Protein AF-A0AAV3Z4Q6-F1 (afdb_monomer_lite)

pLDDT: mean 83.74, std 14.95, range [44.88, 98.69]

Radius of gyration: 47.59 Å; chains: 1; bounding box: 99×30×130 Å

Foldseek 3Di:
DPPVVVVVPPDPPPPPDDDWDADPVRDTDDDPVVVVVVVVVVVVVVVPPPCVDDPPPPPPPPDPPPPPVVVVVVVVVVVVVVVVVVVVVVVVVVVVVVVVVVVVVVVVVVVVVVVVVVVVVVVVVVVVVVVVVVVVVVVVVVVVVVVVVVVVVVVVD

Organism: NCBI:txid259542

Structure (mmCIF, N/CA/C/O backbone):
data_AF-A0AAV3Z4Q6-F1
#
_entry.id   AF-A0AAV3Z4Q6-F1
#
loop_
_atom_site.group_PDB
_atom_site.id
_atom_site.type_symbol
_atom_site.label_atom_id
_atom_site.label_alt_id
_atom_site.label_comp_id
_atom_site.label_asym_id
_atom_site.label_entity_id
_atom_site.label_seq_id
_atom_site.pdbx_PDB_ins_code
_atom_site.Cartn_x
_atom_site.Cartn_y
_atom_site.Cartn_z
_atom_site.occupancy
_atom_site.B_iso_or_equiv
_atom_site.auth_seq_id
_atom_site.auth_comp_id
_atom_site.auth_asym_id
_atom_site.auth_atom_id
_atom_site.pdbx_PDB_model_num
ATOM 1 N N . MET A 1 1 ? -4.226 6.496 27.255 1.00 44.88 1 MET A N 1
ATOM 2 C CA . MET A 1 1 ? -5.488 7.172 27.651 1.00 44.88 1 MET A CA 1
ATOM 3 C C . MET A 1 1 ? -5.485 7.385 29.172 1.00 44.88 1 MET A C 1
ATOM 5 O O . MET A 1 1 ? -6.226 6.720 29.873 1.00 44.88 1 MET A O 1
ATOM 9 N N . HIS A 1 2 ? -4.661 8.304 29.694 1.00 45.59 2 HIS A N 1
ATOM 10 C CA . HIS A 1 2 ? -4.608 8.593 31.146 1.00 45.59 2 HIS A CA 1
ATOM 11 C C . HIS A 1 2 ? -4.592 10.096 31.484 1.00 45.59 2 HIS A C 1
ATOM 13 O O . HIS A 1 2 ? -4.491 10.463 32.646 1.00 45.59 2 HIS A O 1
ATOM 19 N N . ALA A 1 3 ? -4.757 10.982 30.493 1.00 53.03 3 ALA A N 1
ATOM 20 C CA . ALA A 1 3 ? -4.697 12.432 30.706 1.00 53.03 3 ALA A CA 1
ATOM 21 C C . ALA A 1 3 ? -5.861 12.984 31.557 1.00 53.03 3 ALA A C 1
ATOM 23 O O . ALA A 1 3 ? -5.697 13.962 32.265 1.00 53.03 3 ALA A O 1
ATOM 24 N N . LYS A 1 4 ? -7.023 12.319 31.559 1.00 60.81 4 LYS A N 1
ATOM 25 C CA . LYS A 1 4 ? -8.266 12.864 32.138 1.00 60.81 4 LYS A CA 1
ATOM 26 C C . LYS A 1 4 ? -8.412 12.725 33.653 1.00 60.81 4 LYS A C 1
ATOM 28 O O . LYS A 1 4 ? -9.366 13.252 34.205 1.00 60.81 4 LYS A O 1
ATOM 33 N N . ILE A 1 5 ? -7.522 11.983 34.309 1.00 57.28 5 ILE A N 1
ATOM 34 C CA . ILE A 1 5 ? -7.554 11.827 35.772 1.00 57.28 5 ILE A CA 1
ATOM 35 C C . ILE A 1 5 ? -6.748 12.954 36.443 1.00 57.28 5 ILE A C 1
ATOM 37 O O . ILE A 1 5 ? -7.100 13.375 37.539 1.00 57.28 5 ILE A O 1
ATOM 41 N N . LYS A 1 6 ? -5.730 13.506 35.761 1.00 52.38 6 LYS A N 1
ATOM 42 C CA . LYS A 1 6 ? -4.882 14.595 36.283 1.00 52.38 6 LYS A CA 1
ATOM 43 C C . LYS A 1 6 ? -5.630 15.922 36.443 1.00 52.38 6 LYS A C 1
ATOM 45 O O . LYS A 1 6 ? -5.380 16.633 37.408 1.00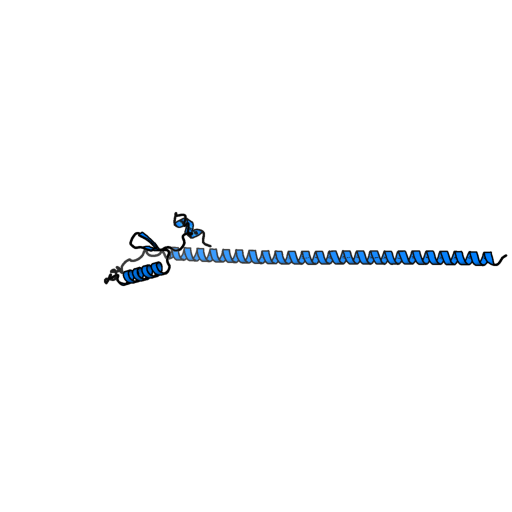 52.38 6 LYS A O 1
ATOM 50 N N . ASP A 1 7 ? -6.569 16.216 35.548 1.00 59.53 7 ASP A N 1
ATOM 51 C CA . ASP A 1 7 ? -7.263 17.512 35.529 1.00 59.53 7 ASP A CA 1
ATOM 52 C C . ASP A 1 7 ? -8.321 17.651 36.637 1.00 59.53 7 ASP A C 1
ATOM 54 O O . ASP A 1 7 ? -8.686 18.759 37.010 1.00 59.53 7 ASP A O 1
ATOM 58 N N . VAL A 1 8 ? -8.809 16.535 37.190 1.00 61.84 8 VAL A N 1
ATOM 59 C CA . VAL A 1 8 ? -9.874 16.546 38.209 1.00 61.84 8 VAL A CA 1
ATOM 60 C C . VAL A 1 8 ? -9.311 16.691 39.627 1.00 61.84 8 VAL A C 1
ATOM 62 O O . VAL A 1 8 ? -10.024 17.130 40.521 1.00 61.84 8 VAL A O 1
ATOM 65 N N . SER A 1 9 ? -8.038 16.348 39.863 1.00 56.72 9 SER A N 1
ATOM 66 C CA . SER A 1 9 ? -7.495 16.291 41.228 1.00 56.72 9 SER A CA 1
ATOM 67 C C . SER A 1 9 ? -6.763 17.554 41.690 1.00 56.72 9 SER A C 1
ATOM 69 O O . SER A 1 9 ? -6.312 17.571 42.834 1.00 56.72 9 SER A O 1
ATOM 71 N N . GLY A 1 10 ? -6.590 18.577 40.836 1.00 57.25 10 GLY A N 1
ATOM 72 C CA . GLY A 1 10 ? -5.994 19.893 41.160 1.00 57.25 10 GLY A CA 1
ATOM 73 C C . GLY A 1 10 ? -4.554 19.891 41.706 1.00 57.25 10 GLY A C 1
ATOM 74 O O . GLY A 1 10 ? -3.921 20.934 41.827 1.00 57.25 10 GLY A O 1
ATOM 75 N N . LYS A 1 11 ? -4.001 18.722 42.023 1.00 62.75 11 LYS A N 1
ATOM 76 C CA . LYS A 1 11 ? -2.681 18.522 42.608 1.00 62.75 11 LYS A CA 1
ATOM 77 C C . LYS A 1 11 ? -1.776 17.937 41.539 1.00 62.75 11 LYS A C 1
ATOM 79 O O . LYS A 1 11 ? -2.085 16.897 40.960 1.00 62.75 11 LYS A O 1
ATOM 84 N N . LYS A 1 12 ? -0.625 18.574 41.305 1.00 57.12 12 LYS A N 1
ATOM 85 C CA . LYS A 1 12 ? 0.486 17.960 40.569 1.00 57.12 12 LYS A CA 1
ATOM 86 C C . LYS A 1 12 ? 0.902 16.706 41.339 1.00 57.12 12 LYS A C 1
ATOM 88 O O . LYS A 1 12 ? 1.686 16.792 42.278 1.00 57.12 12 LYS A O 1
ATOM 93 N N . ILE A 1 13 ? 0.364 15.545 40.969 1.00 56.25 13 ILE A N 1
ATOM 94 C CA . ILE A 1 13 ? 0.823 14.264 41.498 1.00 56.25 13 ILE A CA 1
ATOM 95 C C . ILE A 1 13 ? 2.214 14.029 40.904 1.00 56.25 13 ILE A C 1
ATOM 97 O O . ILE A 1 13 ? 2.369 13.447 39.829 1.00 56.25 13 ILE A O 1
ATOM 101 N N . LYS A 1 14 ? 3.238 14.539 41.589 1.00 55.91 14 LYS A N 1
ATOM 102 C CA . LYS A 1 14 ? 4.615 14.078 41.446 1.00 55.91 14 LYS A CA 1
ATOM 103 C C . LYS A 1 14 ? 4.683 12.691 42.094 1.00 55.91 14 LYS A C 1
ATOM 105 O O . LYS A 1 14 ? 5.191 12.544 43.195 1.00 55.91 14 LYS A O 1
ATOM 110 N N . CYS A 1 15 ? 4.128 11.671 41.440 1.00 47.66 15 CYS A N 1
ATOM 111 C CA . CYS A 1 15 ? 4.417 10.283 41.802 1.00 47.66 15 CYS A CA 1
ATOM 112 C C . CYS A 1 15 ? 5.806 9.937 41.262 1.00 47.66 15 CYS A C 1
ATOM 114 O O . CYS A 1 15 ? 5.949 9.279 40.240 1.00 47.66 15 CYS A O 1
ATOM 116 N N . SER A 1 16 ? 6.814 10.459 41.950 1.00 46.66 16 SER A N 1
ATOM 117 C CA . SER A 1 16 ? 8.169 9.920 41.968 1.00 46.66 16 SER A CA 1
ATOM 118 C C . SER A 1 16 ? 8.639 9.888 43.421 1.00 46.66 16 SER A C 1
ATOM 120 O O . SER A 1 16 ? 9.728 10.346 43.746 1.00 46.66 16 SER A O 1
ATOM 122 N N . SER A 1 17 ? 7.771 9.428 44.323 1.00 55.22 17 SER A N 1
ATOM 123 C CA . SER A 1 17 ? 8.200 9.013 45.651 1.00 55.22 17 SER A CA 1
ATOM 124 C C . SER A 1 17 ? 8.366 7.493 45.630 1.00 55.22 17 SER A C 1
ATOM 126 O O . SER A 1 17 ? 7.403 6.812 45.258 1.00 55.22 17 SER A O 1
ATOM 128 N N . PRO A 1 18 ? 9.531 6.944 46.012 1.00 58.16 18 PRO A N 1
ATOM 129 C CA . PRO A 1 18 ? 9.628 5.524 46.333 1.00 58.16 18 PRO A CA 1
ATOM 130 C C . PRO A 1 18 ? 8.564 5.191 47.389 1.00 58.16 18 PRO A C 1
ATOM 132 O O . PRO A 1 18 ? 8.213 6.049 48.198 1.00 58.16 18 PRO A O 1
ATOM 135 N N . GLY A 1 19 ? 7.968 4.000 47.314 1.00 63.66 19 GLY A N 1
ATOM 136 C CA . GLY A 1 19 ? 6.844 3.600 48.163 1.00 63.66 19 GLY A CA 1
ATOM 137 C C . GLY A 1 19 ? 7.229 3.506 49.638 1.00 63.66 19 GLY A C 1
ATOM 138 O O . GLY A 1 19 ? 7.529 2.419 50.114 1.00 63.66 19 GLY A O 1
ATOM 139 N N . TYR A 1 20 ? 7.220 4.636 50.343 1.00 75.06 20 TYR A N 1
ATOM 140 C CA . TYR A 1 20 ? 7.400 4.712 51.788 1.00 75.06 20 TYR A CA 1
ATOM 141 C C . TYR A 1 20 ? 6.041 4.685 52.492 1.00 75.06 20 TYR A C 1
ATOM 143 O O . TYR A 1 20 ? 5.039 5.196 51.982 1.00 75.06 20 TYR A O 1
ATOM 151 N N . ILE A 1 21 ? 6.010 4.103 53.687 1.00 81.56 21 ILE A N 1
ATOM 152 C CA . ILE A 1 21 ? 4.844 4.109 54.577 1.00 81.56 21 ILE A CA 1
ATOM 153 C C . ILE A 1 21 ? 5.205 4.925 55.815 1.00 81.56 21 ILE A C 1
ATOM 155 O O . ILE A 1 21 ? 6.336 4.872 56.283 1.00 81.56 21 ILE A O 1
ATOM 159 N N . LYS A 1 22 ? 4.267 5.714 56.346 1.00 86.50 22 LYS A N 1
ATOM 160 C CA . LYS A 1 22 ? 4.493 6.450 57.596 1.00 86.50 22 LYS A CA 1
ATOM 161 C C . LYS A 1 22 ? 4.221 5.557 58.809 1.00 86.50 22 LYS A C 1
ATOM 163 O O . LYS A 1 22 ? 3.179 4.895 58.871 1.00 86.50 22 LYS A O 1
ATOM 168 N N . SER A 1 23 ? 5.136 5.575 59.773 1.00 85.56 23 SER A N 1
ATOM 169 C CA . SER A 1 23 ? 4.924 5.015 61.107 1.00 85.56 23 SER A CA 1
ATOM 170 C C . SER A 1 23 ? 3.828 5.787 61.856 1.00 85.56 23 SER A C 1
ATOM 172 O O . SER A 1 23 ? 3.386 6.854 61.419 1.00 85.56 23 SER A O 1
ATOM 174 N N . LYS A 1 24 ? 3.380 5.250 62.996 1.00 84.81 24 LYS A N 1
ATOM 175 C CA . LYS A 1 24 ? 2.444 5.934 63.906 1.00 84.81 24 LYS A CA 1
ATOM 176 C C . LYS A 1 24 ? 3.035 7.243 64.444 1.00 84.81 24 LYS A C 1
ATOM 178 O O . LYS A 1 24 ? 2.309 8.225 64.532 1.00 84.81 24 LYS A O 1
ATOM 183 N N . ASP A 1 25 ? 4.350 7.282 64.649 1.00 86.94 25 ASP A N 1
ATOM 184 C CA . ASP A 1 25 ? 5.089 8.460 65.131 1.00 86.94 25 ASP A CA 1
ATOM 185 C C . ASP A 1 25 ? 5.387 9.483 64.019 1.00 86.94 25 ASP A C 1
ATOM 187 O O . ASP A 1 25 ? 6.079 10.476 64.223 1.00 86.94 25 ASP A O 1
ATOM 191 N N . GLY A 1 26 ? 4.889 9.240 62.800 1.00 84.19 26 GLY A N 1
ATOM 192 C CA . GLY A 1 26 ? 5.073 10.125 61.650 1.00 84.19 26 GLY A CA 1
ATOM 193 C C . GLY A 1 26 ? 6.408 9.968 60.913 1.00 84.19 26 GLY A C 1
ATOM 194 O O . GLY A 1 26 ? 6.580 10.590 59.861 1.00 84.19 26 GLY A O 1
ATOM 195 N N . THR A 1 27 ? 7.313 9.113 61.396 1.00 88.50 27 THR A N 1
ATOM 196 C CA . THR A 1 27 ? 8.570 8.754 60.718 1.00 88.50 27 THR A CA 1
ATOM 197 C C . THR A 1 27 ? 8.310 7.982 59.419 1.00 88.50 27 THR A C 1
ATOM 199 O O . THR A 1 27 ? 7.307 7.278 59.283 1.00 88.50 27 THR A O 1
ATOM 202 N N . MET A 1 28 ? 9.179 8.142 58.415 1.00 86.19 28 MET A N 1
ATOM 203 C CA . MET A 1 28 ? 9.043 7.449 57.126 1.00 86.19 28 MET A CA 1
ATOM 204 C C . MET A 1 28 ? 9.785 6.112 57.156 1.00 86.19 28 MET A C 1
ATOM 206 O O . MET A 1 28 ? 11.005 6.091 57.272 1.00 86.19 28 MET A O 1
ATOM 210 N N . LEU A 1 29 ? 9.047 5.013 57.003 1.00 86.06 29 LEU A N 1
ATOM 211 C CA . LEU A 1 29 ? 9.581 3.655 56.935 1.00 86.06 29 LEU A CA 1
ATOM 212 C C . LEU A 1 29 ? 9.976 3.337 55.490 1.00 86.06 29 LEU A C 1
ATOM 214 O O . LEU A 1 29 ? 9.149 3.428 54.573 1.00 86.06 29 LEU A O 1
ATOM 218 N N . MET A 1 30 ? 11.241 2.968 55.298 1.00 83.69 30 MET A N 1
ATOM 219 C CA . MET A 1 30 ? 11.817 2.599 53.997 1.00 83.69 30 MET A CA 1
ATOM 220 C C . MET A 1 30 ? 12.252 1.128 53.958 1.00 83.69 30 MET A C 1
ATOM 222 O O . MET A 1 30 ? 12.396 0.554 52.877 1.00 83.69 30 MET A O 1
ATOM 226 N N . GLU A 1 31 ? 12.424 0.493 55.121 1.00 86.88 31 GLU A N 1
ATOM 227 C CA . GLU A 1 31 ? 12.806 -0.910 55.208 1.00 86.88 31 GLU A CA 1
ATOM 228 C C . GLU A 1 31 ? 11.623 -1.844 54.948 1.00 86.88 31 GLU A C 1
ATOM 230 O O . GLU A 1 31 ? 10.538 -1.707 55.515 1.00 86.88 31 GLU A O 1
ATOM 235 N N . LYS A 1 32 ? 11.844 -2.868 54.114 1.00 84.62 32 LYS A N 1
ATOM 236 C CA . LYS A 1 32 ? 10.789 -3.819 53.726 1.00 84.62 32 LYS A CA 1
ATOM 237 C C . LYS A 1 32 ? 10.153 -4.526 54.928 1.00 84.62 32 LYS A C 1
ATOM 239 O O . LYS A 1 32 ? 8.949 -4.759 54.912 1.00 84.62 32 LYS A O 1
ATOM 244 N N . LYS A 1 33 ? 10.941 -4.869 55.953 1.00 87.88 33 LYS A N 1
ATOM 245 C CA . LYS A 1 33 ? 10.450 -5.572 57.150 1.00 87.88 33 LYS A CA 1
ATOM 246 C C . LYS A 1 33 ? 9.525 -4.684 57.986 1.00 87.88 33 LYS A C 1
ATOM 248 O O . LYS A 1 33 ? 8.444 -5.118 58.367 1.00 87.88 33 LYS A O 1
ATOM 253 N N . GLU A 1 34 ? 9.905 -3.428 58.193 1.00 86.19 34 GLU A N 1
ATOM 254 C CA . GLU A 1 34 ? 9.100 -2.449 58.930 1.00 86.19 34 GLU A CA 1
ATOM 255 C C . GLU A 1 34 ? 7.802 -2.104 58.192 1.00 86.19 34 GLU A C 1
ATOM 257 O O . GLU A 1 34 ? 6.737 -2.007 58.799 1.00 86.19 34 GLU A O 1
ATOM 262 N N . ILE A 1 35 ? 7.873 -1.987 56.863 1.00 86.62 35 ILE A N 1
ATOM 263 C CA . ILE A 1 35 ? 6.709 -1.780 55.995 1.00 86.62 35 ILE A CA 1
ATOM 264 C C . ILE A 1 35 ? 5.717 -2.941 56.136 1.00 86.62 35 ILE A C 1
ATOM 266 O O . ILE A 1 35 ? 4.519 -2.691 56.277 1.00 86.62 35 ILE A O 1
ATOM 270 N N . LEU A 1 36 ? 6.196 -4.191 56.123 1.00 87.19 36 LEU A N 1
ATOM 271 C CA . LEU A 1 36 ? 5.354 -5.380 56.289 1.00 87.19 36 LEU A CA 1
ATOM 272 C C . LEU A 1 36 ? 4.700 -5.430 57.674 1.00 87.19 36 LEU A C 1
ATOM 274 O O . LEU A 1 36 ? 3.496 -5.664 57.753 1.00 87.19 36 LEU A O 1
ATOM 278 N N . ASN A 1 37 ? 5.454 -5.133 58.735 1.00 91.00 37 ASN A N 1
ATOM 279 C CA . ASN A 1 37 ? 4.922 -5.063 60.100 1.00 91.00 37 ASN A CA 1
ATOM 280 C C . ASN A 1 37 ? 3.868 -3.956 60.244 1.00 91.00 37 ASN A C 1
ATOM 282 O O . ASN A 1 37 ? 2.816 -4.149 60.847 1.00 91.00 37 ASN A O 1
ATOM 286 N N . ARG A 1 38 ? 4.092 -2.787 59.636 1.00 90.44 38 ARG A N 1
ATOM 287 C CA . ARG A 1 38 ? 3.098 -1.710 59.661 1.00 90.44 38 ARG A CA 1
ATOM 288 C C . ARG A 1 38 ? 1.841 -2.078 58.870 1.00 90.44 38 ARG A C 1
ATOM 290 O O . ARG A 1 38 ? 0.738 -1.681 59.247 1.00 90.44 38 ARG A O 1
ATOM 297 N N . TRP A 1 39 ? 2.001 -2.837 57.787 1.00 89.44 39 TRP A N 1
ATOM 298 C CA . TRP A 1 39 ? 0.890 -3.377 57.007 1.00 89.44 39 TRP A CA 1
ATOM 299 C C . TRP A 1 39 ? 0.066 -4.389 57.801 1.00 89.44 39 TRP A C 1
ATOM 301 O O . TRP A 1 39 ? -1.160 -4.292 57.787 1.00 89.44 39 TRP A O 1
ATOM 311 N N . SER A 1 40 ? 0.707 -5.322 58.512 1.00 89.44 40 SER A N 1
ATOM 312 C CA . SER A 1 40 ? -0.004 -6.313 59.327 1.00 89.44 40 SER A CA 1
ATOM 313 C C . SER A 1 40 ? -0.791 -5.649 60.456 1.00 89.44 40 SER A C 1
ATOM 315 O O . SER A 1 40 ? -1.978 -5.927 60.596 1.00 89.44 40 SER A O 1
ATOM 317 N N . GLU A 1 41 ? -0.202 -4.681 61.164 1.00 89.81 41 GLU A N 1
ATOM 318 C CA . GLU A 1 41 ? -0.920 -3.888 62.172 1.00 89.81 41 GLU A CA 1
ATOM 319 C C . GLU A 1 41 ? -2.117 -3.122 61.592 1.00 89.81 41 GLU A C 1
ATOM 321 O O . GLU A 1 41 ? -3.157 -2.984 62.235 1.00 89.81 41 GLU A O 1
ATOM 326 N N . TYR A 1 42 ? -1.964 -2.556 60.390 1.00 88.12 42 TYR A N 1
ATOM 327 C CA . TYR A 1 42 ? -3.036 -1.809 59.737 1.00 88.12 42 TYR A CA 1
ATOM 328 C C . TYR A 1 42 ? -4.216 -2.720 59.395 1.00 88.12 42 TYR A C 1
ATOM 330 O O . TYR A 1 42 ? -5.366 -2.360 59.647 1.00 88.12 42 TYR A O 1
ATOM 338 N N . VAL A 1 43 ? -3.924 -3.906 58.858 1.00 86.50 43 VAL A N 1
ATOM 339 C CA . VAL A 1 43 ? -4.923 -4.938 58.565 1.00 86.50 43 VAL A CA 1
ATOM 340 C C . VAL A 1 43 ? -5.602 -5.392 59.854 1.00 86.50 43 VAL A C 1
ATOM 342 O O . VAL A 1 43 ? -6.827 -5.426 59.919 1.00 86.50 43 VAL A O 1
ATOM 345 N N . GLU A 1 44 ? -4.834 -5.667 60.903 1.00 88.50 44 GLU A N 1
ATOM 346 C CA . GLU A 1 44 ? -5.376 -6.119 62.181 1.00 88.50 44 GLU A CA 1
ATOM 347 C C . GLU A 1 44 ? -6.305 -5.071 62.815 1.00 88.50 44 GLU A C 1
ATOM 349 O O . GLU A 1 44 ? -7.416 -5.402 63.219 1.00 88.50 44 GLU A O 1
ATOM 354 N N . ASN A 1 45 ? -5.927 -3.789 62.805 1.00 86.12 45 ASN A N 1
ATOM 355 C CA . ASN A 1 45 ? -6.797 -2.700 63.263 1.00 86.12 45 ASN A CA 1
ATOM 356 C C . ASN A 1 45 ? -8.060 -2.534 62.408 1.00 86.12 45 ASN A C 1
ATOM 358 O O . ASN A 1 45 ? -9.096 -2.124 62.924 1.00 86.12 45 ASN A O 1
ATOM 362 N N . PHE A 1 46 ? -7.982 -2.826 61.109 1.00 83.38 46 PHE A N 1
ATOM 363 C CA . PHE A 1 46 ? -9.136 -2.760 60.215 1.00 83.38 46 PHE A CA 1
ATOM 364 C C . PHE A 1 46 ? -10.161 -3.860 60.519 1.00 83.38 46 PHE A C 1
ATOM 366 O O . PHE A 1 46 ? -11.361 -3.629 60.403 1.00 83.38 46 PHE A O 1
ATOM 373 N N . PHE A 1 47 ? -9.698 -5.046 60.926 1.00 77.31 47 PHE A N 1
ATOM 374 C CA . PHE A 1 47 ? -10.563 -6.178 61.271 1.00 77.31 47 PHE A CA 1
ATOM 375 C C . PHE A 1 47 ? -10.988 -6.213 62.745 1.00 77.31 47 PHE A C 1
ATOM 377 O O . PHE A 1 47 ? -12.024 -6.797 63.043 1.00 77.31 47 PHE A O 1
ATOM 384 N N . LYS A 1 48 ? -10.257 -5.538 63.643 1.00 77.88 48 LYS A N 1
ATOM 385 C CA . LYS A 1 48 ? -10.673 -5.251 65.032 1.00 77.88 48 LYS A CA 1
ATOM 386 C C . LYS A 1 48 ? -11.719 -4.134 65.140 1.00 77.88 48 LYS A C 1
ATOM 388 O O . LYS A 1 48 ? -12.048 -3.692 66.236 1.00 77.88 48 LYS A O 1
ATOM 393 N N . ASP A 1 49 ? -12.216 -3.632 64.013 1.00 72.06 49 ASP A N 1
ATOM 394 C CA . ASP A 1 49 ? -13.270 -2.628 63.980 1.00 72.06 49 ASP A CA 1
ATOM 395 C C . ASP A 1 49 ? -14.607 -3.250 64.422 1.00 72.06 49 ASP A C 1
ATOM 397 O O . ASP A 1 49 ? -15.416 -3.696 63.605 1.00 72.06 49 ASP A O 1
ATOM 401 N N . ASP A 1 50 ? -14.836 -3.248 65.741 1.00 64.75 50 ASP A N 1
ATOM 402 C CA . ASP A 1 50 ? -16.061 -3.660 66.446 1.00 64.75 50 ASP A CA 1
ATOM 403 C C . ASP A 1 50 ? -17.242 -2.708 66.181 1.00 64.75 50 ASP A C 1
ATOM 405 O O . ASP A 1 50 ? -18.087 -2.422 67.038 1.00 64.75 50 ASP A O 1
ATOM 409 N N . ARG A 1 51 ? -17.383 -2.236 64.940 1.00 68.38 51 ARG A N 1
ATOM 410 C CA . ARG A 1 51 ? -18.641 -1.713 64.410 1.00 68.38 51 ARG A CA 1
ATOM 411 C C . ARG A 1 51 ? -19.647 -2.867 64.276 1.00 68.38 51 ARG A C 1
ATOM 413 O O . ARG A 1 51 ? -20.187 -3.134 63.205 1.00 68.38 51 ARG A O 1
ATOM 420 N N . CYS A 1 52 ? -19.990 -3.498 65.402 1.00 60.50 52 CYS A N 1
ATOM 421 C CA . CYS A 1 52 ? -20.985 -4.559 65.595 1.00 60.50 52 CYS A CA 1
ATOM 422 C C . CYS A 1 52 ? -22.403 -4.169 65.145 1.00 60.50 52 CYS A C 1
ATOM 424 O O . CYS A 1 52 ? -23.332 -4.973 65.198 1.00 60.50 52 CYS A O 1
ATOM 426 N N . LYS A 1 53 ? -22.610 -2.935 64.680 1.00 67.69 53 LYS A N 1
ATOM 427 C CA . LYS A 1 53 ? -23.875 -2.471 64.125 1.00 67.69 53 LYS A CA 1
ATOM 428 C C . LYS A 1 53 ? -23.661 -2.065 62.678 1.00 67.69 53 LYS A C 1
ATOM 430 O O . LYS A 1 53 ? -23.206 -0.959 62.389 1.00 67.69 53 LYS A O 1
ATOM 435 N N . LYS A 1 54 ? -24.075 -2.950 61.760 1.00 69.88 54 LYS A N 1
ATOM 436 C CA . LYS A 1 54 ? -24.359 -2.568 60.370 1.00 69.88 54 LYS A CA 1
ATOM 437 C C . LYS A 1 54 ? -25.198 -1.283 60.414 1.00 69.88 54 LYS A C 1
ATOM 439 O O . LYS A 1 54 ? -26.224 -1.277 61.106 1.00 69.88 54 LYS A O 1
ATOM 444 N N . PRO A 1 55 ? -24.790 -0.199 59.732 1.00 71.06 55 PRO A N 1
ATOM 445 C CA . PRO A 1 55 ? -25.585 1.018 59.713 1.00 71.06 55 PRO A CA 1
ATOM 446 C C . PRO A 1 55 ? -26.995 0.662 59.239 1.00 71.06 55 PRO A C 1
ATOM 448 O O . PRO A 1 55 ? -27.161 -0.077 58.266 1.00 71.06 55 PRO A O 1
ATOM 451 N N . LYS A 1 56 ? -28.022 1.140 59.953 1.00 71.69 56 LYS A N 1
ATOM 452 C CA . LYS A 1 56 ? -29.422 0.941 59.562 1.00 71.69 56 LYS A CA 1
ATOM 453 C C . LYS A 1 56 ? -29.662 1.709 58.261 1.00 71.69 56 LYS A C 1
ATOM 455 O O . LYS A 1 56 ? -30.011 2.886 58.280 1.00 71.69 56 LYS A O 1
ATOM 460 N N . ILE A 1 57 ? -29.433 1.054 57.124 1.00 71.81 57 ILE A N 1
ATOM 461 C CA . ILE A 1 57 ? -29.735 1.605 55.803 1.00 71.81 57 ILE A CA 1
ATOM 462 C C . ILE A 1 57 ? -31.256 1.763 55.736 1.00 71.81 57 ILE A C 1
ATOM 464 O O . ILE A 1 57 ? -31.991 0.774 55.697 1.00 71.81 57 ILE A O 1
ATOM 468 N N . LYS A 1 58 ? -31.741 3.008 55.754 1.00 74.88 58 LYS A N 1
ATOM 469 C CA . LYS A 1 58 ? -33.152 3.315 55.499 1.00 74.88 58 LYS A CA 1
ATOM 470 C C . LYS A 1 58 ? -33.464 2.875 54.063 1.00 74.88 58 LYS A C 1
ATOM 472 O O . LYS A 1 58 ? -32.960 3.468 53.116 1.00 74.88 58 LYS A O 1
ATOM 477 N N . LYS A 1 59 ? -34.263 1.814 53.900 1.00 67.19 59 LYS A N 1
ATOM 478 C CA . LYS A 1 59 ? -34.617 1.232 52.588 1.00 67.19 59 LYS A CA 1
ATOM 479 C C . LYS A 1 59 ? -35.546 2.126 51.744 1.00 67.19 59 LYS A C 1
ATOM 481 O O . LYS A 1 59 ? -35.691 1.877 50.556 1.00 67.19 59 LYS A O 1
ATOM 486 N N . ASN A 1 60 ? -36.108 3.186 52.333 1.00 61.06 60 ASN A N 1
ATOM 487 C CA . ASN A 1 60 ? -37.020 4.135 51.683 1.00 61.06 60 ASN A CA 1
ATOM 488 C C . ASN A 1 60 ? -36.317 5.429 51.257 1.00 61.06 60 ASN A C 1
ATOM 490 O O . ASN A 1 60 ? -36.722 6.523 51.638 1.00 61.06 60 ASN A O 1
ATOM 494 N N . ILE A 1 61 ? -35.248 5.317 50.472 1.00 63.72 61 ILE A N 1
ATOM 495 C CA . ILE A 1 61 ? -34.838 6.435 49.620 1.00 63.72 61 ILE A CA 1
ATOM 496 C C . ILE A 1 61 ? -35.368 6.077 48.245 1.00 63.72 61 ILE A C 1
ATOM 498 O O . ILE A 1 61 ? -34.699 5.403 47.460 1.00 63.72 61 ILE A O 1
ATOM 502 N N . GLU A 1 62 ? -36.619 6.452 47.998 1.00 63.47 62 GLU A N 1
ATOM 503 C CA . GLU A 1 62 ? -37.199 6.402 46.667 1.00 63.47 62 GLU A CA 1
ATOM 504 C C . GLU A 1 62 ? -36.369 7.345 45.794 1.00 63.47 62 GLU A C 1
ATOM 506 O O . GLU A 1 62 ? -36.478 8.570 45.846 1.00 63.47 62 GLU A O 1
ATOM 511 N N . GLY A 1 63 ? -35.384 6.760 45.111 1.00 65.12 63 GLY A N 1
ATOM 512 C CA . GLY A 1 63 ? -34.438 7.510 44.306 1.00 65.12 63 GLY A CA 1
ATOM 513 C C . GLY A 1 63 ? -35.184 8.282 43.218 1.00 65.12 63 GLY A C 1
ATOM 514 O O . GLY A 1 63 ? -36.220 7.814 42.742 1.00 65.12 63 GLY A O 1
ATOM 515 N N . PRO A 1 64 ? -34.661 9.443 42.788 1.00 67.62 64 PRO A N 1
ATOM 516 C CA . PRO A 1 64 ? -35.337 10.297 41.821 1.00 67.62 64 PRO A CA 1
ATOM 517 C C . PRO A 1 64 ? -35.763 9.476 40.605 1.00 67.62 64 PRO A C 1
ATOM 519 O O . PRO A 1 64 ? -34.947 8.752 40.020 1.00 67.62 64 PRO A O 1
ATOM 522 N N . THR A 1 65 ? -37.045 9.565 40.243 1.00 68.69 65 THR A N 1
ATOM 523 C CA . THR A 1 65 ? -37.667 8.813 39.151 1.00 68.69 65 THR A CA 1
ATOM 524 C C . THR A 1 65 ? -36.886 9.098 37.875 1.00 68.69 65 THR A C 1
ATOM 526 O O . THR A 1 65 ? -37.052 10.131 37.231 1.00 68.69 65 THR A O 1
ATOM 529 N N . ILE A 1 66 ? -35.952 8.208 37.521 1.00 63.41 66 ILE A N 1
ATOM 530 C CA . ILE A 1 66 ? -35.043 8.444 36.398 1.00 63.41 66 ILE A CA 1
ATOM 531 C C . ILE A 1 66 ? -35.898 8.517 35.132 1.00 63.41 66 ILE A C 1
ATOM 533 O O . ILE A 1 66 ? -36.311 7.477 34.604 1.00 63.41 66 ILE A O 1
ATOM 537 N N . LEU A 1 67 ? -36.155 9.737 34.646 1.00 74.38 67 LEU A N 1
ATOM 538 C CA . LEU A 1 67 ? -37.047 10.007 33.523 1.00 74.38 67 LEU A CA 1
ATOM 539 C C . LEU A 1 67 ? -36.696 9.086 32.349 1.00 74.38 67 LEU A C 1
ATOM 541 O O . LEU A 1 67 ? -35.577 9.095 31.817 1.00 74.38 67 LEU A O 1
ATOM 545 N N . LYS A 1 68 ? -37.666 8.263 31.925 1.00 78.00 68 LYS A N 1
ATOM 546 C CA . LYS A 1 68 ? -37.521 7.302 30.812 1.00 78.00 68 LYS A CA 1
ATOM 547 C C . LYS A 1 68 ? -36.971 7.990 29.550 1.00 78.00 68 LYS A C 1
ATOM 549 O O . LYS A 1 68 ? -36.245 7.373 28.761 1.00 78.00 68 LYS A O 1
ATOM 554 N N . GLU A 1 69 ? -37.256 9.279 29.386 1.00 79.81 69 GLU A N 1
ATOM 555 C CA . GLU A 1 69 ? -36.737 10.130 28.320 1.00 79.81 69 GLU A CA 1
ATOM 556 C C . GLU A 1 69 ? -35.217 10.289 28.316 1.00 79.81 69 GLU A C 1
ATOM 558 O O . GLU A 1 69 ? -34.590 10.172 27.259 1.00 79.81 69 GLU A O 1
ATOM 563 N N . GLU A 1 70 ? -34.591 10.502 29.474 1.00 81.25 70 GLU A N 1
ATOM 564 C CA . GLU A 1 70 ? -33.139 10.625 29.563 1.00 81.25 70 GLU A CA 1
ATOM 565 C C . GLU A 1 70 ? -32.450 9.343 29.108 1.00 81.25 70 GLU A C 1
ATOM 567 O O . GLU A 1 70 ? -31.491 9.375 28.328 1.00 81.25 70 GLU A O 1
ATOM 572 N N . LYS A 1 71 ? -32.967 8.192 29.554 1.00 81.75 71 LYS A N 1
ATOM 573 C CA . LYS A 1 71 ? -32.463 6.876 29.146 1.00 81.75 71 LYS A CA 1
ATOM 574 C C . LYS A 1 71 ? -32.595 6.706 27.627 1.00 81.75 71 LYS A C 1
ATOM 576 O O . LYS A 1 71 ? -31.642 6.259 26.976 1.00 81.75 71 LYS A O 1
ATOM 581 N N . LYS A 1 72 ? -33.719 7.126 27.027 1.00 82.50 72 LYS A N 1
ATOM 582 C CA . LYS A 1 72 ? -33.920 7.127 25.562 1.00 82.50 72 LYS A CA 1
ATOM 583 C C . LYS A 1 72 ? -32.922 8.059 24.849 1.00 82.50 72 LYS A C 1
ATOM 585 O O . LYS A 1 72 ? -32.274 7.627 23.888 1.00 82.50 72 LYS A O 1
ATOM 590 N N . LYS A 1 73 ? -32.719 9.293 25.331 1.00 86.62 73 LYS A N 1
ATOM 591 C CA . LYS A 1 73 ? -31.748 10.267 24.782 1.00 86.62 73 LYS A CA 1
ATOM 592 C C . LYS A 1 73 ? -30.309 9.732 24.865 1.00 86.62 73 LYS A C 1
ATOM 594 O O . LYS A 1 73 ? -29.586 9.753 23.862 1.00 86.62 73 LYS A O 1
ATOM 599 N N . LYS A 1 74 ? -29.905 9.155 26.004 1.00 85.31 74 LYS A N 1
ATOM 600 C CA . LYS A 1 74 ? -28.590 8.514 26.218 1.00 85.31 74 LYS A CA 1
ATOM 601 C C . LYS A 1 74 ? -28.375 7.331 25.255 1.00 85.31 74 LYS A C 1
ATOM 603 O O . LYS A 1 74 ? -27.343 7.275 24.576 1.00 85.31 74 LYS A O 1
ATOM 608 N N . LYS A 1 75 ? -29.371 6.447 25.077 1.00 87.38 75 LYS A N 1
ATOM 609 C CA . LYS A 1 75 ? -29.329 5.345 24.087 1.00 87.38 75 LYS A CA 1
ATOM 610 C C . LYS A 1 75 ? -29.172 5.862 22.647 1.00 87.38 75 LYS A C 1
ATOM 612 O O . LYS A 1 75 ? -28.304 5.371 21.917 1.00 87.38 75 LYS A O 1
ATOM 617 N N . LYS A 1 76 ? -29.944 6.880 22.237 1.00 89.88 76 LYS A N 1
ATOM 618 C CA . LYS A 1 76 ? -29.835 7.503 20.899 1.00 89.88 76 LYS A CA 1
ATOM 619 C C . LYS A 1 76 ? -28.444 8.116 20.671 1.00 89.88 76 LYS A C 1
ATOM 621 O O . LYS A 1 76 ? -27.825 7.846 19.638 1.00 89.88 76 LYS A O 1
ATOM 626 N N . LYS A 1 77 ? -27.900 8.861 21.645 1.00 91.06 77 LYS A N 1
ATOM 627 C CA . LYS A 1 77 ? -26.535 9.429 21.584 1.00 91.06 77 LYS A CA 1
ATOM 628 C C . LYS A 1 77 ? -25.467 8.331 21.438 1.00 91.06 77 LYS A C 1
ATOM 630 O O . LYS A 1 77 ? -24.596 8.449 20.573 1.00 91.06 77 LYS A O 1
ATOM 635 N N . LYS A 1 78 ? -25.559 7.228 22.198 1.00 91.25 78 LYS A N 1
ATOM 636 C CA . LYS A 1 78 ? -24.636 6.076 22.088 1.00 91.25 78 LYS A CA 1
ATOM 637 C C . LYS A 1 78 ? -24.696 5.427 20.699 1.00 91.25 78 LYS A C 1
ATOM 639 O O . LYS A 1 78 ? -23.648 5.200 20.090 1.00 91.25 78 LYS A O 1
ATOM 644 N N . LYS A 1 79 ? -25.901 5.205 20.149 1.00 92.69 79 LYS A N 1
ATOM 645 C CA . LYS A 1 79 ? -26.09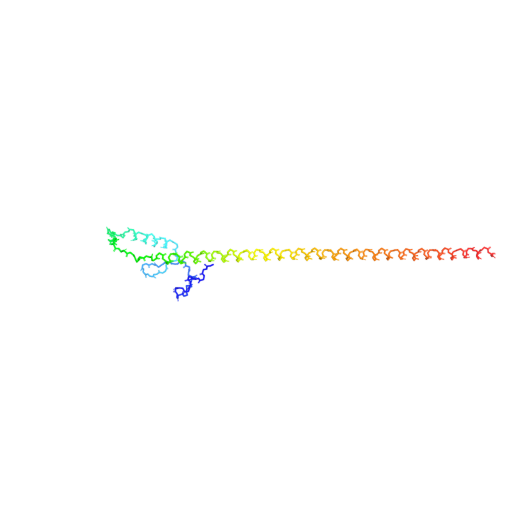2 4.677 18.782 1.00 92.69 79 LYS A CA 1
ATOM 646 C C . LYS A 1 79 ? -25.483 5.606 17.719 1.00 92.69 79 LYS A C 1
ATOM 648 O O . LYS A 1 79 ? -24.723 5.128 16.875 1.00 92.69 79 LYS A O 1
ATOM 653 N N . LYS A 1 80 ? -25.732 6.923 17.789 1.00 92.44 80 LYS A N 1
ATOM 654 C CA . LYS A 1 80 ? -25.134 7.917 16.869 1.00 92.44 80 LYS A CA 1
ATOM 655 C C . LYS A 1 80 ? -23.599 7.905 16.936 1.00 92.44 80 LYS A C 1
ATOM 657 O O . LYS A 1 80 ? -22.951 7.827 15.893 1.00 92.44 80 LYS A O 1
ATOM 662 N N . LYS A 1 81 ? -23.007 7.893 18.140 1.00 93.81 81 LYS A N 1
ATOM 663 C CA . LYS A 1 81 ? -21.543 7.797 18.320 1.00 93.81 81 LYS A CA 1
ATOM 664 C C . LYS A 1 81 ? -20.971 6.501 17.724 1.00 93.81 81 LYS A C 1
ATOM 666 O O . LYS A 1 81 ? -19.956 6.557 17.032 1.00 93.81 81 LYS A O 1
ATOM 671 N N . LYS A 1 82 ? -21.630 5.350 17.922 1.00 94.44 82 LYS A N 1
ATOM 672 C CA . LYS A 1 82 ? -21.212 4.061 17.330 1.00 94.44 82 LYS A CA 1
ATOM 673 C C . LYS A 1 82 ? -21.254 4.104 15.797 1.00 94.44 82 LYS A C 1
ATOM 675 O O . LYS A 1 82 ? -20.286 3.691 15.162 1.00 94.44 82 LYS A O 1
ATOM 680 N N . LYS A 1 83 ? -22.320 4.660 15.201 1.00 94.44 83 LYS A N 1
ATOM 681 C CA . LYS A 1 83 ? -22.429 4.845 13.740 1.00 94.44 83 LYS A CA 1
ATOM 682 C C . LYS A 1 83 ? -21.319 5.755 13.194 1.00 94.44 83 LYS A C 1
ATOM 684 O O . LYS A 1 83 ? -20.653 5.366 12.238 1.00 94.44 83 LYS A O 1
ATOM 689 N N . LYS A 1 84 ? -21.053 6.907 13.829 1.00 94.06 84 LYS A N 1
ATOM 690 C CA . LYS A 1 84 ? -19.946 7.809 13.438 1.00 94.06 84 LYS A CA 1
ATOM 691 C C . LYS A 1 84 ? -18.582 7.104 13.499 1.00 94.06 84 LYS A C 1
ATOM 693 O O . LYS A 1 84 ? -17.816 7.190 12.545 1.00 94.06 84 LYS A O 1
ATOM 698 N N . LYS A 1 85 ? -18.305 6.340 14.566 1.00 93.62 85 LYS A N 1
ATOM 699 C CA . LYS A 1 85 ? -17.067 5.543 14.684 1.00 93.62 85 LYS A CA 1
ATOM 700 C C . LYS A 1 85 ? -16.938 4.493 13.572 1.00 93.62 85 LYS A C 1
ATOM 702 O O . LYS A 1 85 ? -15.862 4.374 12.996 1.00 93.62 85 LYS A O 1
ATOM 707 N N . LYS A 1 86 ? -18.016 3.768 13.239 1.00 94.81 86 LYS A N 1
ATOM 708 C CA . LYS A 1 86 ? -18.020 2.801 12.124 1.00 94.81 86 LYS A CA 1
ATOM 709 C C . LYS A 1 86 ? -17.744 3.480 10.776 1.00 94.81 86 LYS A C 1
ATOM 711 O O . LYS A 1 86 ? -16.891 2.999 10.040 1.00 94.81 86 LYS A O 1
ATOM 716 N N . LYS A 1 87 ? -18.389 4.620 10.485 1.00 95.12 87 LYS A N 1
ATOM 717 C CA . LYS A 1 87 ? -18.133 5.399 9.257 1.00 95.12 87 LYS A CA 1
ATOM 718 C C . LYS A 1 87 ? -16.675 5.868 9.166 1.00 95.12 87 LYS A C 1
ATOM 720 O O . LYS A 1 87 ? -16.050 5.663 8.134 1.00 95.12 87 LYS A O 1
ATOM 725 N N . LYS A 1 88 ? -16.109 6.412 10.255 1.00 95.06 88 LYS A N 1
ATOM 726 C CA . LYS A 1 88 ? -14.698 6.846 10.292 1.00 95.06 88 LYS A CA 1
ATOM 727 C C . LYS A 1 88 ? -13.730 5.677 10.064 1.00 95.06 88 LYS A C 1
ATOM 729 O O . LYS A 1 88 ? -12.784 5.826 9.303 1.00 95.06 88 LYS A O 1
ATOM 734 N N . LYS A 1 89 ? -13.993 4.507 10.664 1.00 94.75 89 LYS A N 1
ATOM 735 C CA . LYS A 1 89 ? -13.203 3.287 10.414 1.00 94.75 89 LYS A CA 1
ATOM 736 C C . LYS A 1 89 ? -13.294 2.826 8.954 1.00 94.75 89 LYS A C 1
ATOM 738 O O . LYS A 1 89 ? -12.262 2.518 8.376 1.00 94.75 89 LYS A O 1
ATOM 743 N N . LYS A 1 90 ? -14.492 2.822 8.353 1.00 95.94 90 LYS A N 1
ATOM 744 C CA . LYS A 1 90 ? -14.679 2.444 6.939 1.00 95.94 90 LYS A CA 1
ATOM 745 C C . LYS A 1 90 ? -13.957 3.412 5.993 1.00 95.94 90 LYS A C 1
ATOM 747 O O . LYS A 1 90 ? -13.284 2.946 5.086 1.00 95.94 90 LYS A O 1
ATOM 752 N N . LYS A 1 91 ? -14.036 4.729 6.244 1.00 96.50 91 LYS A N 1
ATOM 753 C CA . LYS A 1 91 ? -13.298 5.743 5.468 1.00 96.50 91 LYS A CA 1
ATOM 754 C C . LYS A 1 91 ? -11.786 5.510 5.554 1.00 96.50 91 LYS A C 1
ATOM 756 O O . LYS A 1 91 ? -11.159 5.367 4.519 1.00 96.50 91 LYS A O 1
ATOM 761 N N . LYS A 1 92 ? -11.245 5.350 6.769 1.00 96.00 92 LYS A N 1
ATOM 762 C CA . LYS A 1 92 ? -9.809 5.091 6.978 1.00 96.00 92 LYS A CA 1
ATOM 763 C C . LYS A 1 92 ? -9.338 3.780 6.332 1.00 96.00 92 LYS A C 1
ATOM 765 O O . LYS A 1 92 ? -8.212 3.718 5.865 1.00 96.00 92 LYS A O 1
ATOM 770 N N . LYS A 1 93 ? -10.175 2.732 6.314 1.00 96.81 93 LYS A N 1
ATOM 771 C CA . LYS A 1 93 ? -9.846 1.477 5.616 1.00 96.81 93 LYS A CA 1
ATOM 772 C C . LYS A 1 93 ? -9.759 1.699 4.102 1.00 96.81 93 LYS A C 1
ATOM 774 O O . LYS A 1 93 ? -8.758 1.319 3.522 1.00 96.81 93 LYS A O 1
ATOM 779 N N . LYS A 1 94 ? -10.759 2.361 3.506 1.00 96.88 94 LYS A N 1
ATOM 780 C CA . LYS A 1 94 ? -10.790 2.650 2.062 1.00 96.88 94 LYS A CA 1
ATOM 781 C C . LYS A 1 94 ? -9.630 3.550 1.620 1.00 96.88 94 LYS A C 1
ATOM 783 O O . LYS A 1 94 ? -9.116 3.385 0.531 1.00 96.88 94 LYS A O 1
ATOM 788 N N . GLU A 1 95 ? -9.240 4.504 2.457 1.00 97.06 95 GLU A N 1
ATOM 789 C CA . GLU A 1 95 ? -8.109 5.404 2.199 1.00 97.06 95 GLU A CA 1
ATOM 790 C C . GLU A 1 95 ? -6.775 4.648 2.193 1.00 97.06 95 GLU A C 1
ATOM 792 O O . GLU A 1 95 ? -6.036 4.752 1.229 1.00 97.06 95 GLU A O 1
ATOM 797 N N . LYS A 1 96 ? -6.540 3.780 3.187 1.00 96.31 96 LYS A N 1
ATOM 798 C CA . LYS A 1 96 ? -5.358 2.904 3.214 1.00 96.31 96 LYS A CA 1
ATOM 799 C C . LYS A 1 96 ? -5.294 1.910 2.057 1.00 96.31 96 LYS A C 1
ATOM 801 O O . LYS A 1 96 ? -4.215 1.502 1.663 1.00 96.31 96 LYS A O 1
ATOM 806 N N . GLU A 1 97 ? -6.446 1.436 1.600 1.00 97.25 97 GLU A N 1
ATOM 807 C CA . GLU A 1 97 ? -6.536 0.501 0.476 1.00 97.25 97 GLU A CA 1
ATOM 808 C C . GLU A 1 97 ? -6.172 1.199 -0.837 1.00 97.25 97 GLU A C 1
ATOM 810 O O . GLU A 1 97 ? -5.361 0.675 -1.585 1.00 97.25 97 GLU A O 1
ATOM 815 N N . LYS A 1 98 ? -6.659 2.430 -1.040 1.00 96.94 98 LYS A N 1
ATOM 816 C CA . LYS A 1 98 ? -6.256 3.275 -2.172 1.00 96.94 98 LYS A CA 1
ATOM 817 C C . LYS A 1 98 ? -4.770 3.626 -2.159 1.00 96.94 98 LYS A C 1
ATOM 819 O O . LYS A 1 98 ? -4.141 3.565 -3.198 1.00 96.94 98 LYS A O 1
ATOM 824 N N . GLU A 1 99 ? -4.234 3.985 -0.994 1.00 97.06 99 GLU A N 1
ATOM 825 C CA . GLU A 1 99 ? -2.813 4.319 -0.830 1.00 97.06 99 GLU A CA 1
ATOM 826 C C . GLU A 1 99 ? -1.921 3.122 -1.186 1.00 97.06 99 GLU A C 1
ATOM 828 O O . GLU A 1 99 ? -0.940 3.274 -1.899 1.00 97.06 99 GLU A O 1
ATOM 833 N N . LYS A 1 100 ? -2.305 1.908 -0.772 1.00 96.62 100 LYS A N 1
ATOM 834 C CA . LYS A 1 100 ? -1.603 0.678 -1.166 1.00 96.62 100 LYS A CA 1
ATOM 835 C C . LYS A 1 100 ? -1.658 0.415 -2.671 1.00 96.62 100 LYS A C 1
ATOM 837 O O . LYS A 1 100 ? -0.634 0.106 -3.257 1.00 96.62 100 LYS A O 1
ATOM 842 N N . GLU A 1 101 ? -2.836 0.560 -3.273 1.00 97.31 101 GLU A N 1
ATOM 843 C CA . GLU A 1 101 ? -3.041 0.377 -4.718 1.00 97.31 101 GLU A CA 1
ATOM 844 C C . GLU A 1 101 ? -2.305 1.444 -5.553 1.00 97.31 101 GLU A C 1
ATOM 846 O O . GLU A 1 101 ? -2.017 1.245 -6.729 1.00 97.31 101 GLU A O 1
ATOM 851 N N . GLU A 1 102 ? -2.054 2.625 -4.990 1.00 97.06 102 GLU A N 1
ATOM 852 C CA . GLU A 1 102 ? -1.265 3.677 -5.636 1.00 97.06 102 GLU A CA 1
ATOM 853 C C . GLU A 1 102 ? 0.233 3.374 -5.568 1.00 97.06 102 GLU A C 1
ATOM 855 O O . GLU A 1 102 ? 0.900 3.483 -6.591 1.00 97.06 102 GLU A O 1
ATOM 860 N N . VAL A 1 103 ? 0.735 2.921 -4.414 1.00 96.94 103 VAL A N 1
ATOM 861 C CA . VAL A 1 103 ? 2.133 2.483 -4.257 1.00 96.94 103 VAL A CA 1
ATOM 862 C C . VAL A 1 103 ? 2.460 1.335 -5.214 1.00 96.94 103 VAL A C 1
ATOM 864 O O . VAL A 1 103 ? 3.395 1.451 -5.992 1.00 96.94 103 VAL A O 1
ATOM 867 N N . GLU A 1 104 ? 1.625 0.294 -5.254 1.00 96.81 104 GLU A N 1
ATOM 868 C CA . GLU A 1 104 ? 1.817 -0.859 -6.149 1.00 96.81 104 GLU A CA 1
ATOM 869 C C . GLU A 1 104 ? 1.863 -0.445 -7.633 1.00 96.81 104 GLU A C 1
ATOM 871 O O . GLU A 1 104 ? 2.686 -0.930 -8.403 1.00 96.81 104 GLU A O 1
ATOM 876 N N . ARG A 1 105 ? 1.040 0.533 -8.036 1.00 95.94 105 ARG A N 1
ATOM 877 C CA . ARG A 1 105 ? 1.064 1.080 -9.404 1.00 95.94 105 ARG A CA 1
ATOM 878 C C . ARG A 1 105 ? 2.315 1.891 -9.728 1.00 95.94 105 ARG A C 1
ATOM 880 O O . ARG A 1 105 ? 2.684 1.971 -10.900 1.00 95.94 105 ARG A O 1
ATOM 887 N N . VAL A 1 106 ? 2.901 2.559 -8.738 1.00 96.62 106 VAL A N 1
ATOM 888 C CA . VAL A 1 106 ? 4.149 3.310 -8.915 1.00 96.62 106 VAL A CA 1
ATOM 889 C C . VAL A 1 106 ? 5.310 2.336 -9.080 1.00 96.62 106 VAL A C 1
ATOM 891 O O . VAL A 1 106 ? 6.055 2.482 -10.047 1.00 96.62 106 VAL A O 1
ATOM 894 N N . ASP A 1 107 ? 5.378 1.306 -8.236 1.00 93.75 107 ASP A N 1
ATOM 895 C CA . ASP A 1 107 ? 6.408 0.265 -8.301 1.00 93.75 107 ASP A CA 1
ATOM 896 C C . ASP A 1 107 ? 6.378 -0.451 -9.669 1.00 93.75 107 ASP A C 1
ATOM 898 O O . ASP A 1 107 ? 7.383 -0.492 -10.377 1.00 93.75 107 ASP A O 1
ATOM 902 N N . GLU A 1 108 ? 5.197 -0.888 -10.135 1.00 95.88 108 GLU A N 1
ATOM 903 C CA . GLU A 1 108 ? 5.046 -1.498 -11.469 1.00 95.88 108 GLU A CA 1
ATOM 904 C C . GLU A 1 108 ? 5.477 -0.569 -12.618 1.00 95.88 108 GLU A C 1
ATOM 906 O O . GLU A 1 108 ? 5.895 -1.021 -13.691 1.00 95.88 108 GLU A O 1
ATOM 911 N N . ARG A 1 109 ? 5.304 0.747 -12.457 1.00 95.75 109 ARG A N 1
ATOM 912 C CA . ARG A 1 109 ? 5.693 1.719 -13.482 1.00 95.75 109 ARG A CA 1
ATOM 913 C C . ARG A 1 109 ? 7.206 1.889 -13.524 1.00 95.75 109 ARG A C 1
ATOM 915 O O . ARG A 1 109 ? 7.752 1.975 -14.624 1.00 95.75 109 ARG A O 1
ATOM 922 N N . GLU A 1 110 ? 7.847 1.942 -12.364 1.00 95.62 110 GLU A N 1
ATOM 923 C CA . GLU A 1 110 ? 9.298 2.057 -12.236 1.00 95.62 110 GLU A CA 1
ATOM 924 C C . GLU A 1 110 ? 9.996 0.835 -12.848 1.00 95.62 110 GLU A C 1
ATOM 926 O O . GLU A 1 110 ? 10.860 0.999 -13.711 1.00 95.62 110 GLU A O 1
ATOM 931 N N . GLU A 1 111 ? 9.519 -0.377 -12.544 1.00 95.69 111 GLU A N 1
ATOM 932 C CA . GLU A 1 111 ? 10.031 -1.619 -13.142 1.00 95.69 111 GLU A CA 1
ATOM 933 C C . GLU A 1 111 ? 9.934 -1.602 -14.680 1.00 95.69 111 GLU A C 1
ATOM 935 O O . GLU A 1 111 ? 10.906 -1.887 -15.385 1.00 95.69 111 GLU A O 1
ATOM 940 N N . ARG A 1 112 ? 8.790 -1.175 -15.240 1.00 94.69 112 ARG A N 1
ATOM 941 C CA . ARG A 1 112 ? 8.618 -1.060 -16.703 1.00 94.69 112 ARG A CA 1
ATOM 942 C C . ARG A 1 112 ? 9.537 -0.017 -17.334 1.00 94.69 112 ARG A C 1
ATOM 944 O O . ARG A 1 112 ? 9.899 -0.148 -18.506 1.00 94.69 112 ARG A O 1
ATOM 951 N N . GLU A 1 113 ? 9.844 1.068 -16.630 1.00 95.81 113 GLU A N 1
ATOM 952 C CA . GLU A 1 113 ? 10.771 2.091 -17.120 1.00 95.81 113 GLU A CA 1
ATOM 953 C C . GLU A 1 113 ? 12.222 1.580 -17.094 1.00 95.81 113 GLU A C 1
ATOM 955 O O . GLU A 1 113 ? 12.965 1.826 -18.051 1.00 95.81 113 GLU A O 1
ATOM 960 N N . GLU A 1 114 ? 12.589 0.777 -16.093 1.00 95.31 114 GLU A N 1
ATOM 961 C CA . GLU A 1 114 ? 13.893 0.114 -16.000 1.00 95.31 114 GLU A CA 1
ATOM 962 C C . GLU A 1 114 ? 14.086 -0.961 -17.089 1.00 95.31 114 GLU A C 1
ATOM 964 O O . GLU A 1 114 ? 15.134 -1.036 -17.732 1.00 95.31 114 GLU A O 1
ATOM 969 N N . GLU A 1 115 ? 13.068 -1.765 -17.393 1.00 96.12 115 GLU A N 1
ATOM 970 C CA . GLU A 1 115 ? 13.143 -2.725 -18.505 1.00 96.12 115 GLU A CA 1
ATOM 971 C C . GLU A 1 115 ? 13.296 -2.025 -19.864 1.00 96.12 115 GLU A C 1
ATOM 973 O O . GLU A 1 115 ? 14.073 -2.443 -20.733 1.00 96.12 115 GLU A O 1
ATOM 978 N N . LYS A 1 116 ? 12.591 -0.904 -20.057 1.00 95.50 116 LYS A N 1
ATOM 979 C CA . LYS A 1 116 ? 12.714 -0.086 -21.271 1.00 95.50 116 LYS A CA 1
ATOM 980 C C . LYS A 1 116 ? 14.097 0.544 -21.407 1.00 95.50 116 LYS A C 1
ATOM 982 O O . LYS A 1 116 ? 14.561 0.716 -22.533 1.00 95.50 116 LYS A O 1
ATOM 987 N N . SER A 1 117 ? 14.750 0.927 -20.311 1.00 94.50 117 SER A N 1
ATOM 988 C CA . SER A 1 117 ? 16.109 1.472 -20.370 1.00 94.50 117 SER A CA 1
ATOM 989 C C . SER A 1 117 ? 17.123 0.375 -20.711 1.00 94.50 117 SER A C 1
ATOM 991 O O . SER A 1 117 ? 17.902 0.555 -21.649 1.00 94.50 117 SER A O 1
ATOM 993 N N . LYS A 1 118 ? 17.022 -0.800 -20.074 1.00 96.50 118 LYS A N 1
ATOM 994 C CA . LYS A 1 118 ? 17.873 -1.973 -20.348 1.00 96.50 118 LYS A CA 1
ATOM 995 C C . LYS A 1 118 ? 17.783 -2.433 -21.804 1.00 96.50 118 LYS A C 1
ATOM 997 O O . LYS A 1 118 ? 18.804 -2.646 -22.453 1.00 96.50 118 LYS A O 1
ATOM 1002 N N . THR A 1 119 ? 16.577 -2.538 -22.358 1.00 95.12 119 THR A N 1
ATOM 1003 C CA . THR A 1 119 ? 16.374 -2.945 -23.763 1.00 95.12 119 THR A CA 1
ATOM 1004 C C . THR A 1 119 ? 16.917 -1.915 -24.760 1.00 95.12 119 THR A C 1
ATOM 1006 O O . THR A 1 119 ? 17.542 -2.275 -25.763 1.00 95.12 119 THR A O 1
ATOM 1009 N N . LYS A 1 120 ? 16.756 -0.614 -24.480 1.00 97.19 120 LYS A N 1
ATOM 1010 C CA . LYS A 1 120 ? 17.382 0.461 -25.271 1.00 97.19 120 LYS A CA 1
ATOM 1011 C C . LYS A 1 120 ? 18.910 0.397 -25.220 1.00 97.19 120 LYS A C 1
ATOM 1013 O O . LYS A 1 120 ? 19.570 0.636 -26.229 1.00 97.19 120 LYS A O 1
ATOM 1018 N N . GLU A 1 121 ? 19.483 0.071 -24.069 1.00 97.12 121 GLU A N 1
ATOM 1019 C CA . GLU A 1 121 ? 20.930 -0.062 -23.914 1.00 97.12 121 GLU A CA 1
ATOM 1020 C C . GLU A 1 121 ? 21.474 -1.295 -24.648 1.00 97.12 121 GLU A C 1
ATOM 1022 O O . GLU A 1 121 ? 22.439 -1.185 -25.405 1.00 9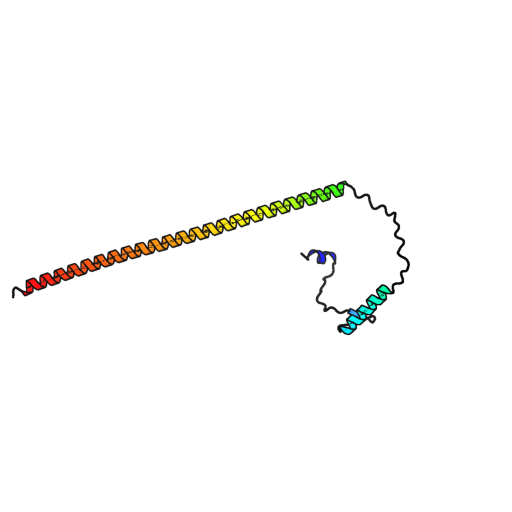7.12 121 GLU A O 1
ATOM 1027 N N . GLN A 1 122 ? 20.800 -2.441 -24.527 1.00 96.69 122 GLN A N 1
ATOM 1028 C CA . GLN A 1 122 ? 21.141 -3.664 -25.259 1.00 96.69 122 GLN A CA 1
ATOM 1029 C C . GLN A 1 122 ? 21.105 -3.456 -26.777 1.00 96.69 122 GLN A C 1
ATOM 1031 O O . GLN A 1 122 ? 22.058 -3.803 -27.474 1.00 96.69 122 GLN A O 1
ATOM 1036 N N . THR A 1 123 ? 20.046 -2.831 -27.296 1.00 98.00 123 THR A N 1
ATOM 1037 C CA . THR A 1 123 ? 19.932 -2.533 -28.734 1.00 98.00 123 THR A CA 1
ATOM 1038 C C . THR A 1 123 ? 21.012 -1.558 -29.204 1.00 98.00 123 THR A C 1
ATOM 1040 O O . THR A 1 123 ? 21.609 -1.758 -30.265 1.00 98.00 123 THR A O 1
ATOM 1043 N N . LYS A 1 124 ? 21.339 -0.536 -28.401 1.00 98.50 124 LYS A N 1
ATOM 1044 C CA . LYS A 1 124 ? 22.454 0.381 -28.681 1.00 98.50 124 LYS A CA 1
ATOM 1045 C C . LYS A 1 124 ? 23.792 -0.363 -28.758 1.00 98.50 124 LYS A C 1
ATOM 1047 O O . LYS A 1 124 ? 24.561 -0.123 -29.692 1.00 98.50 124 LYS A O 1
ATOM 1052 N N . MET A 1 125 ? 24.052 -1.282 -27.827 1.00 97.81 125 MET A N 1
ATOM 1053 C CA . MET A 1 125 ? 25.251 -2.127 -27.831 1.00 97.81 125 MET A CA 1
ATOM 1054 C C . MET A 1 125 ? 25.305 -3.031 -29.066 1.00 97.81 125 MET A C 1
ATOM 1056 O O . MET A 1 125 ? 26.331 -3.083 -29.743 1.00 97.81 125 MET A O 1
ATOM 1060 N N . GLU A 1 126 ? 24.203 -3.688 -29.427 1.00 98.44 126 GLU A N 1
ATOM 1061 C CA . GLU A 1 126 ? 24.133 -4.554 -30.608 1.00 98.44 126 GLU A CA 1
ATOM 1062 C C . GLU A 1 126 ? 24.434 -3.784 -31.907 1.00 98.44 126 GLU A C 1
ATOM 1064 O O . GLU A 1 126 ? 25.204 -4.242 -32.760 1.00 98.44 126 GLU A O 1
ATOM 1069 N N . ILE A 1 127 ? 23.884 -2.574 -32.045 1.00 98.69 127 ILE A N 1
ATOM 1070 C CA . ILE A 1 127 ? 24.163 -1.687 -33.180 1.00 98.69 127 ILE A CA 1
ATOM 1071 C C . ILE A 1 127 ? 25.651 -1.314 -33.223 1.00 98.69 127 ILE A C 1
ATOM 1073 O O . ILE A 1 127 ? 26.260 -1.363 -34.300 1.00 98.69 127 ILE A O 1
ATOM 1077 N N . ALA A 1 128 ? 26.250 -0.980 -32.076 1.00 98.56 128 ALA A N 1
ATOM 1078 C CA . ALA A 1 128 ? 27.670 -0.650 -31.978 1.00 98.56 128 ALA A CA 1
ATOM 1079 C C . ALA A 1 128 ? 28.563 -1.837 -32.385 1.00 98.56 128 ALA A C 1
ATOM 1081 O O . ALA A 1 128 ? 29.479 -1.663 -33.195 1.00 98.56 128 ALA A O 1
ATOM 1082 N N . TYR A 1 129 ? 28.250 -3.054 -31.927 1.00 98.19 129 TYR A N 1
ATOM 1083 C CA . TYR A 1 129 ? 28.956 -4.274 -32.334 1.00 98.19 129 TYR A CA 1
ATOM 1084 C C . TYR A 1 129 ? 28.858 -4.523 -33.842 1.00 98.19 129 TYR A C 1
ATOM 1086 O O . TYR A 1 129 ? 29.877 -4.736 -34.505 1.00 98.19 129 TYR A O 1
ATOM 1094 N N . ARG A 1 130 ? 27.655 -4.421 -34.424 1.00 98.44 130 ARG A N 1
ATOM 1095 C CA . ARG A 1 130 ? 27.450 -4.559 -35.879 1.00 98.44 130 ARG A CA 1
ATOM 1096 C C . ARG A 1 130 ? 28.198 -3.492 -36.676 1.00 98.44 130 ARG A C 1
ATOM 1098 O O . ARG A 1 130 ? 28.639 -3.740 -37.800 1.00 98.44 130 ARG A O 1
ATOM 1105 N N . TYR A 1 131 ? 28.316 -2.277 -36.146 1.00 98.50 131 TYR A N 1
ATOM 1106 C CA . TYR A 1 131 ? 29.105 -1.218 -36.768 1.00 98.50 131 TYR A CA 1
ATOM 1107 C C . TYR A 1 131 ? 30.602 -1.546 -36.742 1.00 98.50 131 TYR A C 1
ATOM 1109 O O . TYR A 1 131 ? 31.246 -1.513 -37.793 1.00 98.50 131 TYR A O 1
ATOM 1117 N N . HIS A 1 132 ? 31.133 -1.930 -35.580 1.00 98.44 132 HIS A N 1
ATOM 1118 C CA . HIS A 1 132 ? 32.537 -2.299 -35.416 1.00 98.44 132 HIS A CA 1
ATOM 1119 C C . HIS A 1 132 ? 32.937 -3.477 -36.321 1.00 98.44 132 HIS A C 1
ATOM 1121 O O . HIS A 1 132 ? 33.930 -3.392 -37.045 1.00 98.44 132 HIS A O 1
ATOM 1127 N N . ASP A 1 133 ? 32.122 -4.534 -36.377 1.00 98.12 133 ASP A N 1
ATOM 1128 C CA . ASP A 1 133 ? 32.355 -5.687 -37.258 1.00 98.12 133 ASP A CA 1
ATOM 1129 C C . ASP A 1 133 ? 32.391 -5.282 -38.7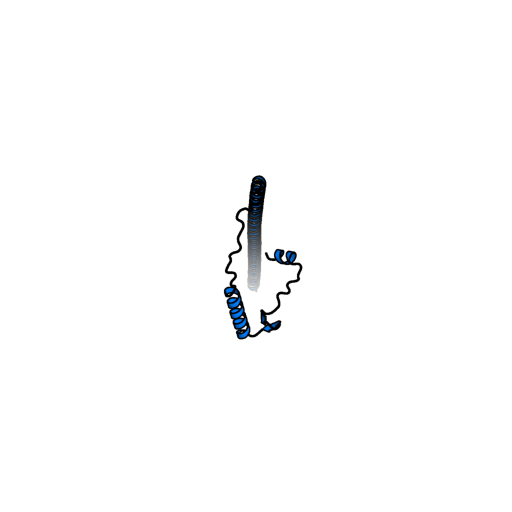45 1.00 98.12 133 ASP A C 1
ATOM 1131 O O . ASP A 1 133 ? 33.284 -5.679 -39.503 1.00 98.12 133 ASP A O 1
ATOM 1135 N N . ARG A 1 134 ? 31.480 -4.395 -39.176 1.00 98.44 134 ARG A N 1
ATOM 1136 C CA . ARG A 1 134 ? 31.499 -3.847 -40.544 1.00 98.44 134 ARG A CA 1
ATOM 1137 C C . ARG A 1 134 ? 32.780 -3.066 -40.838 1.00 98.44 134 ARG A C 1
ATOM 1139 O O . ARG A 1 134 ? 33.322 -3.210 -41.938 1.00 98.44 134 ARG A O 1
ATOM 1146 N N . GLN A 1 135 ? 33.274 -2.269 -39.892 1.00 97.94 135 GLN A N 1
ATOM 1147 C CA . GLN A 1 135 ? 34.534 -1.533 -40.046 1.00 97.94 135 GLN A CA 1
ATOM 1148 C C . GLN A 1 135 ? 35.739 -2.482 -40.123 1.00 97.94 135 GLN A C 1
ATOM 1150 O O . GLN A 1 135 ? 36.565 -2.348 -41.029 1.00 97.94 135 GLN A O 1
ATOM 1155 N N . MET A 1 136 ? 35.790 -3.513 -39.275 1.00 98.19 136 MET A N 1
ATOM 1156 C CA . MET A 1 136 ? 36.830 -4.549 -39.322 1.00 98.19 136 MET A CA 1
ATOM 1157 C C . MET A 1 136 ? 36.847 -5.283 -40.667 1.00 98.19 136 MET A C 1
ATOM 1159 O O . MET A 1 136 ? 37.890 -5.382 -41.316 1.00 98.19 136 MET A O 1
ATOM 1163 N N . LYS A 1 137 ? 35.681 -5.703 -41.172 1.00 98.12 137 LYS A N 1
ATOM 1164 C CA . LYS A 1 137 ? 35.558 -6.331 -42.500 1.00 98.12 137 LYS A CA 1
ATOM 1165 C C . LYS A 1 137 ? 35.995 -5.407 -43.639 1.00 98.12 137 LYS A C 1
ATOM 1167 O O . LYS A 1 137 ? 36.513 -5.881 -44.653 1.00 98.12 137 LYS A O 1
ATOM 1172 N N . ARG A 1 138 ? 35.779 -4.090 -43.529 1.00 97.56 138 ARG A N 1
ATOM 1173 C CA . ARG A 1 138 ? 36.287 -3.106 -44.506 1.00 97.56 138 ARG A CA 1
ATOM 1174 C C . ARG A 1 138 ? 37.810 -3.006 -44.447 1.00 97.56 138 ARG A C 1
ATOM 1176 O O . ARG A 1 138 ? 38.446 -3.108 -45.494 1.00 97.56 138 ARG A O 1
ATOM 1183 N N . ARG A 1 139 ? 38.389 -2.903 -43.247 1.00 97.62 139 ARG A N 1
ATOM 1184 C CA . ARG A 1 139 ? 39.843 -2.852 -43.035 1.00 97.62 139 ARG A CA 1
ATOM 1185 C C . ARG A 1 139 ? 40.543 -4.090 -43.600 1.00 97.62 139 ARG A C 1
ATOM 1187 O O . ARG A 1 139 ? 41.464 -3.942 -44.399 1.00 97.62 139 ARG A O 1
ATOM 1194 N N . ILE A 1 140 ? 40.050 -5.289 -43.281 1.00 97.25 140 ILE A N 1
ATOM 1195 C CA . ILE A 1 140 ? 40.599 -6.559 -43.787 1.00 97.25 140 ILE A CA 1
ATOM 1196 C C . ILE A 1 140 ? 40.544 -6.611 -45.319 1.00 97.25 140 ILE A C 1
ATOM 1198 O O . ILE A 1 140 ? 41.514 -7.005 -45.965 1.00 97.25 140 ILE A O 1
ATOM 1202 N N . ARG A 1 141 ? 39.425 -6.200 -45.935 1.00 96.19 141 ARG A N 1
ATOM 1203 C CA . ARG A 1 141 ? 39.312 -6.153 -47.403 1.00 96.19 141 ARG A CA 1
ATOM 1204 C C . ARG A 1 141 ? 40.295 -5.161 -48.023 1.00 96.19 141 ARG A C 1
ATOM 1206 O O . ARG A 1 141 ? 40.914 -5.499 -49.029 1.00 96.19 141 ARG A O 1
ATOM 1213 N N . GLY A 1 142 ? 40.458 -3.981 -47.426 1.00 96.12 142 GLY A N 1
ATOM 1214 C CA . GLY A 1 142 ? 41.448 -2.992 -47.859 1.00 96.12 142 GLY A CA 1
ATOM 1215 C C . GLY A 1 142 ? 42.877 -3.531 -47.780 1.00 96.12 142 GLY A C 1
ATOM 1216 O O . GLY A 1 142 ? 43.640 -3.407 -48.732 1.00 96.12 142 GLY A O 1
ATOM 1217 N N . GLU A 1 143 ? 43.220 -4.219 -46.694 1.00 95.50 143 GLU A N 1
ATOM 1218 C CA . GLU A 1 143 ? 44.534 -4.841 -46.526 1.00 95.50 143 GLU A CA 1
ATOM 1219 C C . GLU A 1 143 ? 44.780 -5.979 -47.527 1.00 95.50 143 GLU A C 1
ATOM 1221 O O . GLU A 1 143 ? 45.833 -6.026 -48.160 1.00 95.50 143 GLU A O 1
ATOM 1226 N N . LYS A 1 144 ? 43.782 -6.842 -47.764 1.00 95.69 144 LYS A N 1
ATOM 1227 C CA . LYS A 1 144 ? 43.852 -7.889 -48.797 1.00 95.69 144 LYS A CA 1
ATOM 1228 C C . LYS A 1 144 ? 44.025 -7.322 -50.209 1.00 95.69 144 LYS A C 1
ATOM 1230 O O . LYS A 1 144 ? 44.631 -7.988 -51.044 1.00 95.69 144 LYS A O 1
ATOM 1235 N N . ARG A 1 145 ? 43.466 -6.141 -50.502 1.00 93.62 145 ARG A N 1
ATOM 1236 C CA . ARG A 1 145 ? 43.681 -5.446 -51.784 1.00 93.62 145 ARG A CA 1
ATOM 1237 C C . ARG A 1 145 ? 45.114 -4.928 -51.886 1.00 93.62 145 ARG A C 1
ATOM 1239 O O . ARG A 1 145 ? 45.777 -5.247 -52.862 1.00 93.62 145 ARG A O 1
ATOM 1246 N N . ARG A 1 146 ? 45.617 -4.244 -50.851 1.00 92.31 146 ARG A N 1
ATOM 1247 C CA . ARG A 1 146 ? 47.010 -3.760 -50.804 1.00 92.31 146 ARG A CA 1
ATOM 1248 C C . ARG A 1 146 ? 48.031 -4.886 -50.995 1.00 92.31 146 ARG A C 1
ATOM 1250 O O . ARG A 1 146 ? 48.922 -4.758 -51.821 1.00 92.31 146 ARG A O 1
ATOM 1257 N N . ARG A 1 147 ? 47.851 -6.025 -50.314 1.00 90.19 147 ARG A N 1
ATOM 1258 C CA . ARG A 1 147 ? 48.730 -7.201 -50.479 1.00 90.19 147 ARG A CA 1
ATOM 1259 C C . ARG A 1 147 ? 48.698 -7.796 -51.892 1.00 90.19 147 ARG A C 1
ATOM 1261 O O . ARG A 1 147 ? 49.688 -8.373 -52.318 1.00 90.19 147 ARG A O 1
ATOM 1268 N N . ARG A 1 148 ? 47.565 -7.703 -52.600 1.00 89.06 148 ARG A N 1
ATOM 1269 C CA . ARG A 1 148 ? 47.452 -8.185 -53.986 1.00 89.06 148 ARG A CA 1
ATOM 1270 C C . ARG A 1 148 ? 48.195 -7.285 -54.967 1.00 89.06 148 ARG A C 1
ATOM 1272 O O . ARG A 1 148 ? 48.915 -7.821 -55.792 1.00 89.06 148 ARG A O 1
ATOM 1279 N N . VAL A 1 149 ? 48.047 -5.966 -54.840 1.00 87.25 149 VAL A N 1
ATOM 1280 C CA . VAL A 1 149 ? 48.762 -4.990 -55.683 1.00 87.25 149 VAL A CA 1
ATOM 1281 C C . VAL A 1 149 ? 50.274 -5.189 -55.559 1.00 87.25 149 VAL A C 1
ATOM 1283 O O . VAL A 1 149 ? 50.935 -5.438 -56.557 1.00 87.25 149 VAL A O 1
ATOM 1286 N N . PHE A 1 150 ? 50.782 -5.260 -54.326 1.00 85.81 150 PHE A N 1
ATOM 1287 C CA . PHE A 1 150 ? 52.212 -5.462 -54.064 1.00 85.81 150 PHE A CA 1
ATOM 1288 C C . PHE A 1 150 ? 52.770 -6.780 -54.636 1.00 85.81 150 PHE A C 1
ATOM 1290 O O . PHE A 1 150 ? 53.934 -6.858 -55.007 1.00 85.81 150 PHE A O 1
ATOM 1297 N N . ARG A 1 151 ? 51.950 -7.840 -54.714 1.00 83.81 151 ARG A N 1
ATOM 1298 C CA . ARG A 1 151 ? 52.370 -9.121 -55.307 1.00 83.81 151 ARG A CA 1
ATOM 1299 C C . ARG A 1 151 ? 52.503 -9.042 -56.829 1.00 83.81 151 ARG A C 1
ATOM 1301 O O . ARG A 1 151 ? 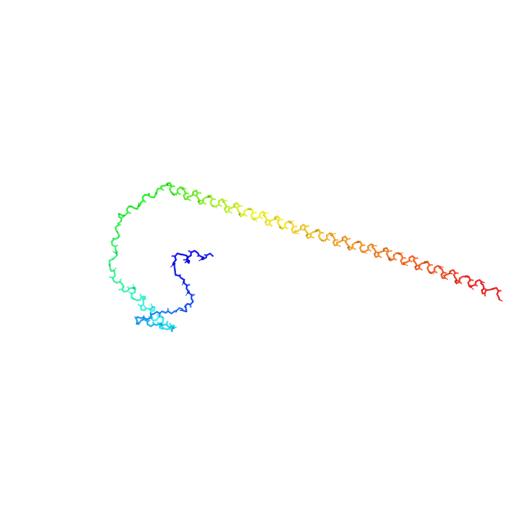53.364 -9.720 -57.366 1.00 83.81 151 ARG A O 1
ATOM 1308 N N . ILE A 1 152 ? 51.635 -8.280 -57.494 1.00 81.25 152 ILE A N 1
ATOM 1309 C CA . ILE A 1 152 ? 51.669 -8.121 -58.954 1.00 81.25 152 ILE A CA 1
ATOM 1310 C C . ILE A 1 152 ? 52.902 -7.297 -59.345 1.00 81.25 152 ILE A C 1
ATOM 1312 O O . ILE A 1 152 ? 53.675 -7.734 -60.185 1.00 81.25 152 ILE A O 1
ATOM 1316 N N . GLU A 1 153 ? 53.145 -6.178 -58.656 1.00 76.38 153 GLU A N 1
ATOM 1317 C CA . GLU A 1 153 ? 54.298 -5.299 -58.919 1.00 76.38 153 GLU A CA 1
ATOM 1318 C C . GLU A 1 153 ? 55.652 -5.980 -58.644 1.00 76.38 153 GLU A C 1
ATOM 1320 O O . GLU A 1 153 ? 56.637 -5.685 -59.306 1.00 76.38 153 GLU A O 1
ATOM 1325 N N . GLY A 1 154 ? 55.710 -6.927 -57.701 1.00 73.38 154 GLY A N 1
ATOM 1326 C CA . GLY A 1 154 ? 56.931 -7.680 -57.387 1.00 73.38 154 GLY A CA 1
ATOM 1327 C C . GLY A 1 154 ? 57.233 -8.880 -58.297 1.00 73.38 154 GLY A C 1
ATOM 1328 O O . GLY A 1 154 ? 58.191 -9.593 -58.017 1.00 73.38 154 GLY A O 1
ATOM 1329 N N . GLN A 1 155 ? 56.415 -9.163 -59.320 1.00 66.50 155 GLN A N 1
ATOM 1330 C CA . GLN A 1 155 ? 56.673 -10.227 -60.309 1.00 66.50 155 GLN A CA 1
ATOM 1331 C C . GLN A 1 155 ? 57.134 -9.696 -61.679 1.00 66.50 155 GLN A C 1
ATOM 1333 O O . GLN A 1 155 ? 57.466 -10.500 -62.545 1.00 66.50 155 GLN A O 1
ATOM 1338 N N . GLU A 1 156 ? 57.167 -8.375 -61.881 1.00 55.41 156 GLU A N 1
ATOM 1339 C CA . GLU A 1 156 ? 57.572 -7.730 -63.146 1.00 55.41 156 GLU A CA 1
ATOM 1340 C C . GLU A 1 156 ? 59.038 -7.238 -63.154 1.00 55.41 156 GLU A C 1
ATOM 1342 O O . GLU A 1 156 ? 59.450 -6.530 -64.071 1.00 55.41 156 GLU A O 1
ATOM 1347 N N . THR A 1 157 ? 59.837 -7.634 -62.159 1.00 50.66 157 THR A N 1
ATOM 1348 C CA . THR A 1 157 ? 61.288 -7.377 -62.058 1.00 50.66 157 THR A CA 1
ATOM 1349 C C . THR A 1 157 ? 62.061 -8.680 -62.009 1.00 50.66 157 THR A C 1
ATOM 1351 O O . THR A 1 157 ? 63.085 -8.783 -62.715 1.00 50.66 157 THR A O 1
#

Secondary structure (DSSP, 8-state):
--HHHHTTS-S-----S---EE-TTSPEE-SHHHHHHHHHHHH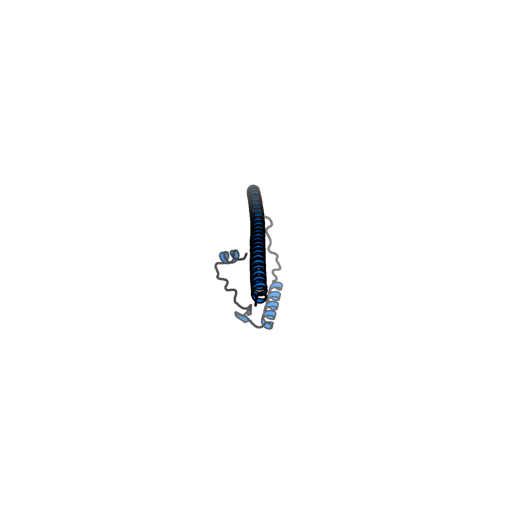HHHHS----S-----S--------HHHHHHHHHHHHHHHHHHHHHHHHHHHHHHHHHHHHHHHHHHHHHHHHHHHHHHHHHHHHHHHHHHHHHHHHHHHHHHHHHHHHHHTT--

Sequence (157 aa):
MHAKIKDVSGKKIKCSSPGYIKSKDGTMLMEKKEILNRWSEYVENFFKDDRCKKPKIKKNIEGPTILKEEKKKKKKKKKKKKKKKKKKKKKKKKEKEKEKEEVERVDEREEREEEKSKTKEQTKMEIAYRYHDRQMKRRIRGEKRRRRVFRIEGQET